Protein AF-M1EEB7-F1 (afdb_monomer_lite)

pLDDT: mean 90.88, std 7.1, range [63.38, 98.0]

Structure (mmCIF, N/CA/C/O backbone):
data_AF-M1EEB7-F1
#
_entry.id   AF-M1EEB7-F1
#
loop_
_atom_site.group_PDB
_atom_site.id
_atom_site.type_symbol
_atom_site.label_atom_id
_atom_site.label_alt_id
_atom_site.label_comp_id
_atom_site.label_asym_id
_atom_site.label_entity_id
_atom_site.label_seq_id
_atom_site.pdbx_PDB_ins_code
_atom_site.Cartn_x
_atom_site.Cartn_y
_atom_site.Cartn_z
_atom_site.occupancy
_atom_site.B_iso_or_equiv
_atom_site.auth_seq_id
_atom_site.auth_comp_id
_atom_site.auth_asym_id
_atom_site.auth_atom_id
_atom_site.pdbx_PDB_model_num
ATOM 1 N N . HIS A 1 1 ? -13.659 0.073 9.696 1.00 94.75 1 HIS A N 1
ATOM 2 C CA . HIS A 1 1 ? -12.833 1.193 10.201 1.00 94.75 1 HIS A CA 1
ATOM 3 C C . HIS A 1 1 ? -12.131 1.841 9.016 1.00 94.75 1 HIS A C 1
ATOM 5 O O . HIS A 1 1 ? -11.826 1.116 8.078 1.00 94.75 1 HIS A O 1
ATOM 11 N N . LEU A 1 2 ? -11.918 3.155 9.022 1.00 95.62 2 LEU A N 1
ATOM 12 C CA . LEU A 1 2 ? -11.273 3.885 7.925 1.00 95.62 2 LEU A CA 1
ATOM 13 C C . LEU A 1 2 ? -10.072 4.667 8.447 1.00 95.62 2 LEU A C 1
ATOM 15 O O . LEU A 1 2 ? -10.168 5.293 9.503 1.00 95.62 2 LEU A O 1
ATOM 19 N N . VAL A 1 3 ? -8.980 4.630 7.690 1.00 95.38 3 VAL A N 1
ATOM 20 C CA . VAL A 1 3 ? -7.815 5.504 7.847 1.00 95.38 3 VAL A CA 1
ATOM 21 C C . VAL A 1 3 ? -7.834 6.483 6.680 1.00 95.38 3 VAL A C 1
ATOM 23 O O . VAL A 1 3 ? -7.967 6.041 5.542 1.00 95.38 3 VAL A O 1
ATOM 26 N N . GLU A 1 4 ? -7.749 7.780 6.955 1.00 94.44 4 GLU A N 1
ATOM 27 C CA . GLU A 1 4 ? -7.864 8.825 5.931 1.00 94.44 4 GLU A CA 1
ATOM 28 C C . GLU A 1 4 ? -7.099 10.092 6.347 1.00 94.44 4 GLU A C 1
ATOM 30 O O . GLU A 1 4 ? -7.044 10.451 7.529 1.00 94.44 4 GLU A O 1
ATOM 35 N N . SER A 1 5 ? -6.497 10.767 5.369 1.00 93.44 5 SER A N 1
ATOM 36 C CA . SER A 1 5 ? -5.709 11.983 5.559 1.00 93.44 5 SER A CA 1
ATOM 37 C C . SER A 1 5 ? -6.566 13.240 5.612 1.00 93.44 5 SER A C 1
ATOM 39 O O . SER A 1 5 ? -6.202 14.161 6.333 1.00 93.44 5 SER A O 1
ATOM 41 N N . ASP A 1 6 ? -7.716 13.294 4.938 1.00 93.69 6 ASP A N 1
ATOM 42 C CA . ASP A 1 6 ? -8.659 14.407 5.114 1.00 93.69 6 ASP A CA 1
ATOM 43 C C . ASP A 1 6 ? -9.528 14.201 6.374 1.00 93.69 6 ASP A C 1
ATOM 45 O O . ASP A 1 6 ? -10.405 13.333 6.385 1.00 93.69 6 ASP A O 1
ATOM 49 N N . PRO A 1 7 ? -9.356 15.001 7.447 1.00 93.12 7 PRO A N 1
ATOM 50 C CA . PRO A 1 7 ? -10.172 14.869 8.653 1.00 93.12 7 PRO A CA 1
ATOM 51 C C . PRO A 1 7 ? -11.656 15.196 8.420 1.00 93.12 7 PRO A C 1
ATOM 53 O O . PRO A 1 7 ? -12.491 14.801 9.232 1.00 93.12 7 PRO A O 1
ATOM 56 N N . ASN A 1 8 ? -11.995 15.894 7.330 1.00 94.94 8 ASN A N 1
ATOM 57 C CA . ASN A 1 8 ? -13.364 16.253 6.961 1.00 94.94 8 ASN A CA 1
ATOM 58 C C . ASN A 1 8 ? -13.967 15.311 5.909 1.00 94.94 8 ASN A C 1
ATOM 60 O O . ASN A 1 8 ? -15.061 15.577 5.405 1.00 94.94 8 ASN A O 1
ATOM 64 N N . HIS A 1 9 ? -13.291 14.203 5.589 1.00 95.06 9 HIS A N 1
ATOM 65 C CA . HIS A 1 9 ? -13.757 13.266 4.577 1.00 95.06 9 HIS A CA 1
ATOM 66 C C . HIS A 1 9 ? -15.161 12.744 4.916 1.00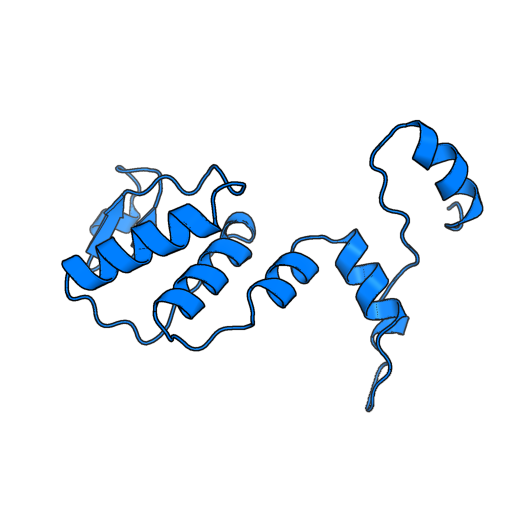 95.06 9 HIS A C 1
ATOM 68 O O . HIS A 1 9 ? -15.420 12.295 6.037 1.00 95.06 9 HIS A O 1
ATOM 74 N N . PHE A 1 10 ? -16.076 12.751 3.940 1.00 95.81 10 PHE A N 1
ATOM 75 C CA . PHE A 1 10 ? -17.497 12.429 4.156 1.00 95.81 10 PHE A CA 1
ATOM 76 C C . PHE A 1 10 ? -17.714 11.042 4.785 1.00 95.81 10 PHE A C 1
ATOM 78 O O . PHE A 1 10 ? -18.623 10.845 5.591 1.00 95.81 10 PHE A O 1
ATOM 85 N N . ALA A 1 11 ? -16.850 10.078 4.451 1.00 94.44 11 ALA A N 1
ATOM 86 C CA . ALA A 1 11 ? -16.943 8.717 4.968 1.00 94.44 11 ALA A CA 1
ATOM 87 C C . ALA A 1 11 ? -16.687 8.619 6.482 1.00 94.44 11 ALA A C 1
ATOM 89 O O . ALA A 1 11 ? -17.049 7.607 7.074 1.00 94.44 11 ALA A O 1
ATOM 90 N N . SER A 1 12 ? -16.138 9.658 7.127 1.00 95.44 12 SER A N 1
ATOM 91 C CA . SER A 1 12 ? -16.004 9.730 8.591 1.00 95.44 12 SER A CA 1
ATOM 92 C C . SER A 1 12 ? -17.337 9.529 9.321 1.00 95.44 12 SER A C 1
ATOM 94 O O . SER A 1 12 ? -17.354 8.954 10.406 1.00 95.44 12 SER A O 1
ATOM 96 N N . GLN A 1 13 ? -18.454 9.920 8.699 1.00 95.94 13 GLN A N 1
ATOM 97 C CA . GLN A 1 13 ? -19.808 9.752 9.236 1.00 95.94 13 GLN A CA 1
ATOM 98 C C . GLN A 1 13 ? -20.438 8.394 8.889 1.00 95.94 13 GLN A C 1
ATOM 100 O O . GLN A 1 13 ? -21.487 8.045 9.424 1.00 95.94 13 GLN A O 1
ATOM 105 N N . LEU A 1 14 ? -19.823 7.633 7.979 1.00 96.44 14 LEU A N 1
ATOM 106 C CA . LEU A 1 14 ? -20.359 6.375 7.447 1.00 96.44 14 LEU A CA 1
ATOM 107 C C . LEU A 1 14 ? -19.703 5.135 8.063 1.00 96.44 14 LEU A C 1
ATOM 109 O O . LEU A 1 14 ? -20.206 4.025 7.900 1.00 96.44 14 LEU A O 1
ATOM 113 N N . VAL A 1 15 ? -18.567 5.298 8.742 1.00 95.81 15 VAL A N 1
ATOM 114 C CA . VAL A 1 15 ? -17.782 4.189 9.290 1.00 95.81 15 VAL A CA 1
ATOM 115 C C . VAL A 1 15 ? -17.861 4.130 10.808 1.00 95.81 15 VAL A C 1
ATOM 117 O O . VAL A 1 15 ? -17.947 5.143 11.490 1.00 95.81 15 VAL A O 1
ATOM 120 N N . GLN A 1 16 ? -17.737 2.923 11.359 1.00 95.00 16 GLN A N 1
ATOM 121 C CA . GLN A 1 16 ? -17.757 2.714 12.810 1.00 95.00 16 GLN A CA 1
ATOM 122 C C . GLN A 1 16 ? -16.597 3.401 13.550 1.00 95.00 16 GLN A C 1
ATOM 124 O O . GLN A 1 16 ? -16.726 3.795 14.705 1.00 95.00 16 GLN A O 1
ATOM 129 N N . THR A 1 17 ? -15.430 3.513 12.915 1.00 95.50 17 THR A N 1
ATOM 130 C CA . THR A 1 17 ? -14.280 4.222 13.486 1.00 95.50 17 THR A CA 1
ATOM 131 C C . THR A 1 17 ? -13.492 4.869 12.375 1.00 95.50 17 THR A C 1
ATOM 133 O O . THR A 1 17 ? -13.188 4.216 11.372 1.00 95.50 17 THR A O 1
ATOM 136 N N . PHE A 1 18 ? -13.127 6.121 12.610 1.00 96.38 18 PHE A N 1
ATOM 137 C CA . PHE A 1 18 ? -12.296 6.927 11.741 1.00 96.38 18 PHE A CA 1
ATOM 138 C C . PHE A 1 18 ? -10.951 7.209 12.427 1.00 96.38 18 PHE A C 1
ATOM 140 O O . PHE A 1 18 ? -10.890 7.546 13.617 1.00 96.38 18 PHE A O 1
ATOM 147 N N . ILE A 1 19 ? -9.859 7.016 11.697 1.00 95.62 19 ILE A N 1
ATOM 148 C CA . ILE A 1 19 ? -8.493 7.314 12.121 1.00 95.62 19 ILE A CA 1
ATOM 149 C C . ILE A 1 19 ? -7.962 8.358 11.147 1.00 95.62 19 ILE A C 1
ATOM 151 O O . ILE A 1 19 ? -7.660 8.042 10.001 1.00 95.62 19 ILE A O 1
ATOM 155 N N . HIS A 1 20 ? -7.848 9.599 11.611 1.00 95.31 20 HIS A N 1
ATOM 156 C CA . HIS A 1 20 ? -7.128 10.613 10.858 1.00 95.31 20 HIS A CA 1
ATOM 157 C C . HIS A 1 20 ? -5.628 10.306 10.917 1.00 95.31 20 HIS A C 1
ATOM 159 O O . HIS A 1 20 ? -5.058 10.243 12.010 1.00 95.31 20 HIS A O 1
ATOM 165 N N . PHE A 1 21 ? -5.019 10.070 9.758 1.00 94.56 21 PHE A N 1
ATOM 166 C CA . PHE A 1 21 ? -3.594 9.784 9.628 1.00 94.56 21 PHE A CA 1
ATOM 167 C C . PHE A 1 21 ? -3.105 10.221 8.245 1.00 94.56 21 PHE A C 1
ATOM 169 O O . PHE A 1 21 ? -3.729 9.906 7.229 1.00 94.56 21 PHE A O 1
ATOM 176 N N . ASP A 1 22 ? -1.988 10.942 8.206 1.00 92.12 22 ASP A N 1
ATOM 177 C CA . ASP A 1 22 ? -1.363 11.350 6.950 1.00 92.12 22 ASP A CA 1
ATOM 178 C C . ASP A 1 22 ? -0.657 10.153 6.297 1.00 92.12 22 ASP A C 1
ATOM 180 O O . ASP A 1 22 ? 0.334 9.639 6.816 1.00 92.12 22 ASP A O 1
ATOM 184 N N . VAL A 1 23 ? -1.197 9.692 5.168 1.00 87.75 23 VAL A N 1
ATOM 185 C CA . VAL A 1 23 ? -0.660 8.572 4.382 1.00 87.75 23 VAL A CA 1
ATOM 186 C C . VAL A 1 23 ? -0.032 9.033 3.063 1.00 87.75 23 VAL A C 1
ATOM 188 O O . VAL A 1 23 ? 0.258 8.201 2.209 1.00 87.75 23 VAL A O 1
ATOM 191 N N . THR A 1 24 ? 0.179 10.341 2.877 1.00 87.19 24 THR A N 1
ATOM 192 C CA . THR A 1 24 ? 0.646 10.909 1.599 1.00 87.19 24 THR A CA 1
ATOM 193 C C . THR A 1 24 ? 2.145 10.711 1.347 1.00 87.19 24 THR A C 1
ATOM 195 O O . THR A 1 24 ? 2.578 10.629 0.198 1.00 87.19 24 THR A O 1
ATOM 198 N N . GLU A 1 25 ? 2.959 10.588 2.402 1.00 89.31 25 GLU A N 1
ATOM 199 C CA . GLU A 1 25 ? 4.406 10.371 2.286 1.00 89.31 25 GLU A CA 1
ATOM 200 C C . GLU A 1 25 ? 4.763 8.877 2.297 1.00 89.31 25 GLU A C 1
ATOM 202 O O . GLU A 1 25 ? 5.046 8.274 3.338 1.00 89.31 25 GLU A O 1
ATOM 207 N N . HIS A 1 26 ? 4.799 8.283 1.105 1.00 88.44 26 HIS A N 1
ATOM 208 C CA . HIS A 1 26 ? 5.041 6.850 0.925 1.00 88.44 26 HIS A CA 1
ATOM 209 C C . HIS A 1 26 ? 6.475 6.391 1.212 1.00 88.44 26 HIS A C 1
ATOM 211 O O . HIS A 1 26 ? 6.724 5.195 1.372 1.00 88.44 26 HIS A O 1
ATOM 217 N N . ARG A 1 27 ? 7.453 7.302 1.317 1.00 90.12 27 ARG A N 1
ATOM 218 C CA . ARG A 1 27 ? 8.818 6.924 1.736 1.00 90.12 27 ARG A CA 1
ATOM 219 C C . ARG A 1 27 ? 8.881 6.504 3.202 1.00 90.12 27 ARG A C 1
ATOM 221 O O . ARG A 1 27 ? 9.905 5.978 3.631 1.00 90.12 27 ARG A O 1
ATOM 228 N N . ARG A 1 28 ? 7.815 6.766 3.962 1.00 94.00 28 ARG A N 1
ATOM 229 C CA . ARG A 1 28 ? 7.684 6.440 5.383 1.00 94.00 28 ARG A CA 1
ATOM 230 C C . ARG A 1 28 ? 6.708 5.296 5.635 1.00 94.00 28 ARG A C 1
ATOM 232 O O . ARG A 1 28 ? 6.353 5.075 6.786 1.00 94.00 28 ARG A O 1
ATOM 239 N N . ASP A 1 29 ? 6.296 4.548 4.610 1.00 95.25 29 ASP A N 1
ATOM 240 C CA . ASP A 1 29 ? 5.294 3.483 4.740 1.00 95.25 29 ASP A CA 1
ATOM 241 C C . ASP A 1 29 ? 5.621 2.468 5.858 1.00 95.25 29 ASP A C 1
ATOM 243 O O . ASP A 1 29 ? 4.722 2.034 6.573 1.00 95.25 29 ASP A O 1
ATOM 247 N N . GLU A 1 30 ? 6.891 2.119 6.087 1.00 96.75 30 GLU A N 1
ATOM 248 C CA . GLU A 1 30 ? 7.309 1.228 7.181 1.00 96.75 30 GLU A CA 1
ATOM 249 C C . GLU A 1 30 ? 7.130 1.844 8.576 1.00 96.75 30 GLU A C 1
ATOM 251 O O . GLU A 1 30 ? 6.847 1.148 9.551 1.00 96.75 30 GLU A O 1
ATOM 256 N N . GLU A 1 31 ? 7.357 3.146 8.715 1.00 97.12 31 GLU A N 1
ATOM 257 C CA . GLU A 1 31 ? 7.095 3.875 9.957 1.00 97.12 31 GLU A CA 1
ATOM 258 C C . GLU A 1 31 ? 5.587 4.050 10.157 1.00 97.12 31 GLU A C 1
ATOM 260 O O . GLU A 1 31 ? 5.061 3.713 11.217 1.00 97.12 31 GLU A O 1
ATOM 265 N N . ASN A 1 32 ? 4.888 4.476 9.107 1.00 96.56 32 ASN A N 1
ATOM 266 C CA . ASN A 1 32 ? 3.447 4.682 9.089 1.00 96.56 32 ASN A CA 1
ATOM 267 C C . ASN A 1 32 ? 2.692 3.395 9.442 1.00 96.56 32 ASN A C 1
ATOM 269 O O . ASN A 1 32 ? 1.775 3.434 10.257 1.00 96.56 32 ASN A O 1
ATOM 273 N N . ALA A 1 33 ? 3.105 2.243 8.902 1.00 97.56 33 ALA A N 1
ATOM 274 C CA . ALA A 1 33 ? 2.508 0.948 9.220 1.00 97.56 33 ALA A CA 1
ATOM 275 C C . ALA A 1 33 ? 2.629 0.602 10.710 1.00 97.56 33 ALA A C 1
ATOM 277 O O . ALA A 1 33 ? 1.649 0.173 11.319 1.00 97.56 33 ALA A O 1
ATOM 278 N N . ARG A 1 34 ? 3.804 0.830 11.314 1.00 98.00 34 ARG A N 1
ATOM 279 C CA . ARG A 1 34 ? 4.032 0.584 12.746 1.00 98.00 34 ARG A CA 1
ATOM 280 C C . ARG A 1 34 ? 3.164 1.494 13.613 1.00 98.00 34 ARG A C 1
ATOM 282 O O . ARG A 1 34 ? 2.467 1.000 14.497 1.00 98.00 34 ARG A O 1
ATOM 289 N N . LEU A 1 35 ? 3.133 2.793 13.308 1.00 97.56 35 LEU A N 1
ATOM 290 C CA . LEU A 1 35 ? 2.305 3.771 14.023 1.00 97.56 35 LEU A CA 1
ATOM 291 C C . LEU A 1 35 ? 0.808 3.454 13.899 1.00 97.56 35 LEU A C 1
ATOM 293 O O . LEU A 1 35 ? 0.073 3.485 14.886 1.00 97.56 35 LEU A O 1
ATOM 297 N N . LEU A 1 36 ? 0.342 3.095 12.702 1.00 97.19 36 LEU A N 1
ATOM 298 C CA . LEU A 1 36 ? -1.043 2.681 12.482 1.00 97.19 36 LEU A CA 1
ATOM 299 C C . LEU A 1 36 ? -1.376 1.392 13.237 1.00 97.19 36 LEU A C 1
ATOM 301 O O . LEU A 1 36 ? -2.442 1.310 13.846 1.00 97.19 36 LEU A O 1
ATOM 305 N N . ALA A 1 37 ? -0.475 0.409 13.257 1.00 97.62 37 ALA A N 1
ATOM 306 C CA . ALA A 1 37 ? -0.671 -0.821 14.016 1.00 97.62 37 ALA A CA 1
ATOM 307 C C . ALA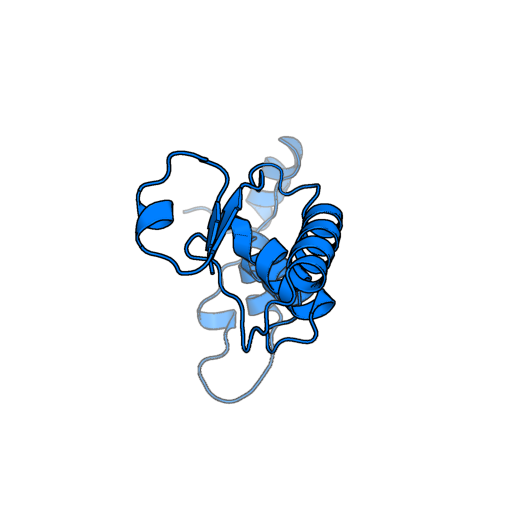 A 1 37 ? -0.775 -0.545 15.525 1.00 97.62 37 ALA A C 1
ATOM 309 O O . ALA A 1 37 ? -1.633 -1.115 16.200 1.00 97.62 37 ALA A O 1
ATOM 310 N N . GLU A 1 38 ? 0.048 0.358 16.063 1.00 97.75 38 GLU A N 1
ATOM 311 C CA . GLU A 1 38 ? -0.066 0.824 17.449 1.00 97.75 38 GLU A CA 1
ATOM 312 C C . GLU A 1 38 ? -1.411 1.505 17.716 1.00 97.75 38 GLU A C 1
ATOM 314 O O . GLU A 1 38 ? -2.068 1.173 18.701 1.00 97.75 38 GLU A O 1
ATOM 319 N N . LEU A 1 39 ? -1.877 2.385 16.823 1.00 97.12 39 LEU A N 1
ATOM 320 C CA . LEU A 1 39 ? -3.186 3.036 16.947 1.00 97.12 39 LEU A CA 1
ATOM 321 C C . LEU A 1 39 ? -4.345 2.030 16.920 1.00 97.12 39 LEU A C 1
ATOM 323 O O . LEU A 1 39 ? -5.286 2.156 17.705 1.00 97.12 39 LEU A O 1
ATOM 327 N N . VAL A 1 40 ? -4.279 1.024 16.043 1.00 96.88 40 VAL A N 1
ATOM 328 C CA . VAL A 1 40 ? -5.265 -0.065 15.955 1.00 96.88 40 VAL A CA 1
ATOM 329 C C . VAL A 1 40 ? -5.307 -0.853 17.267 1.00 96.88 40 VAL A C 1
ATOM 331 O O . VAL A 1 40 ? -6.386 -1.036 17.835 1.00 96.88 40 VAL A O 1
ATOM 334 N N . ARG A 1 41 ? -4.139 -1.255 17.790 1.00 96.31 41 ARG A N 1
ATOM 335 C CA . ARG A 1 41 ? -4.023 -2.000 19.056 1.00 96.31 41 ARG A CA 1
ATOM 336 C C . ARG A 1 41 ? -4.475 -1.169 20.256 1.00 96.31 41 ARG A C 1
ATOM 338 O O . ARG A 1 41 ? -5.239 -1.664 21.078 1.00 96.31 41 ARG A O 1
ATOM 345 N N . ALA A 1 42 ? -4.064 0.096 20.341 1.00 96.94 42 ALA A N 1
ATOM 346 C CA . ALA A 1 42 ? -4.423 1.002 21.433 1.00 96.94 42 ALA A CA 1
ATOM 347 C C . ALA A 1 42 ? -5.932 1.275 21.498 1.00 96.94 42 ALA A C 1
ATOM 349 O O . ALA A 1 42 ? -6.487 1.458 22.579 1.00 96.94 42 ALA A O 1
ATOM 350 N N . ARG A 1 43 ? -6.610 1.269 20.345 1.00 96.12 43 ARG A N 1
ATOM 351 C CA . ARG A 1 43 ? -8.071 1.390 20.251 1.00 96.12 43 ARG A CA 1
ATOM 352 C C . ARG A 1 43 ? -8.808 0.057 20.432 1.00 96.12 43 ARG A C 1
ATOM 354 O O . ARG A 1 43 ? -10.034 0.049 20.378 1.00 96.12 43 ARG A O 1
ATOM 361 N N . GLY A 1 44 ? -8.091 -1.053 20.631 1.00 96.06 44 GLY A N 1
ATOM 362 C CA . GLY A 1 44 ? -8.674 -2.383 20.808 1.00 96.06 44 GLY A CA 1
ATOM 363 C C . GLY A 1 44 ? -9.453 -2.882 19.590 1.00 96.06 44 GLY A C 1
ATOM 364 O O . GLY A 1 44 ? -10.400 -3.649 19.748 1.00 96.06 44 GLY A O 1
ATOM 365 N N . LEU A 1 45 ? -9.104 -2.420 18.383 1.00 96.06 45 LEU A N 1
ATOM 366 C CA . LEU A 1 45 ? -9.818 -2.807 17.169 1.00 96.06 45 LEU A CA 1
ATOM 367 C C . LEU A 1 45 ? -9.437 -4.237 16.772 1.00 96.06 45 LEU A C 1
ATOM 369 O O . LEU A 1 45 ? -8.256 -4.561 16.649 1.00 96.06 45 LEU A O 1
ATOM 373 N N . GLN A 1 46 ? -10.444 -5.075 16.536 1.00 93.44 46 GLN A N 1
ATOM 374 C CA . GLN A 1 46 ? -10.269 -6.417 15.988 1.00 93.44 46 GLN A CA 1
ATOM 375 C C . GLN A 1 46 ? -10.540 -6.366 14.488 1.00 93.44 46 GLN A C 1
ATOM 377 O O . GLN A 1 46 ? -11.635 -6.001 14.067 1.00 93.44 46 GLN A O 1
ATOM 382 N N . LEU A 1 47 ? -9.517 -6.666 13.690 1.00 95.62 47 LEU A N 1
ATOM 383 C CA . LEU A 1 47 ? -9.579 -6.621 12.234 1.00 95.62 47 LEU A CA 1
ATOM 384 C C . LEU A 1 47 ? -9.367 -8.029 11.685 1.00 95.62 47 LEU A C 1
ATOM 386 O O . LEU A 1 47 ? -8.426 -8.700 12.095 1.00 95.62 47 LEU A O 1
ATOM 390 N N . ASP A 1 48 ? -10.187 -8.435 10.721 1.00 96.00 48 ASP A N 1
ATOM 391 C CA . ASP A 1 48 ? -9.994 -9.689 9.978 1.00 96.00 48 ASP A CA 1
ATOM 392 C C . ASP A 1 48 ? -9.194 -9.478 8.681 1.00 96.00 48 ASP A C 1
ATOM 394 O O . ASP A 1 48 ? -8.725 -10.424 8.051 1.00 96.00 48 ASP A O 1
A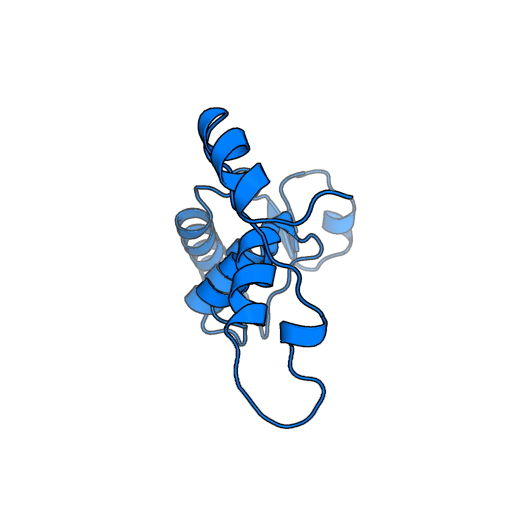TOM 398 N N . GLY A 1 49 ? -9.024 -8.219 8.270 1.00 95.19 49 GLY A N 1
ATOM 399 C CA . GLY A 1 49 ? -8.312 -7.842 7.057 1.00 95.19 49 GLY A CA 1
ATOM 400 C C . GLY A 1 49 ? -8.165 -6.331 6.908 1.00 95.19 49 GLY A C 1
ATOM 401 O O . GLY A 1 49 ? -8.769 -5.543 7.639 1.00 95.19 49 GLY A O 1
ATOM 402 N N . CYS A 1 50 ? -7.345 -5.927 5.943 1.00 94.88 50 CYS A N 1
ATOM 403 C CA . CYS A 1 50 ? -7.122 -4.535 5.574 1.00 94.88 50 CYS A CA 1
ATOM 404 C C . CYS A 1 50 ? -6.909 -4.445 4.057 1.00 94.88 50 CYS A C 1
ATOM 406 O O . CYS A 1 50 ? -6.290 -5.323 3.459 1.00 94.88 50 CYS A O 1
ATOM 408 N N . PHE A 1 51 ? -7.441 -3.396 3.432 1.00 93.94 51 PHE A N 1
ATOM 409 C CA . PHE A 1 51 ? -7.280 -3.123 2.006 1.00 93.94 51 PHE A CA 1
ATOM 410 C C . PHE A 1 51 ? -7.141 -1.611 1.779 1.00 93.94 51 PHE A C 1
ATOM 412 O O . PHE A 1 51 ? -7.625 -0.822 2.594 1.00 93.94 51 PHE A O 1
ATOM 419 N N . SER A 1 52 ? -6.505 -1.209 0.678 1.00 92.75 52 SER A N 1
ATOM 420 C CA . SER A 1 52 ? -6.545 0.167 0.178 1.00 92.75 52 SER A CA 1
ATOM 421 C C . SER A 1 52 ? -7.535 0.277 -0.976 1.00 92.75 52 SER A C 1
ATOM 423 O O . SER A 1 52 ? -7.715 -0.663 -1.750 1.00 92.75 52 SER A O 1
ATOM 425 N N . TYR A 1 53 ? -8.183 1.433 -1.093 1.00 88.25 53 TYR A N 1
ATOM 426 C CA . TYR A 1 53 ? -9.035 1.730 -2.245 1.00 88.25 53 TYR A CA 1
ATOM 427 C C . TYR A 1 53 ? -8.213 2.231 -3.441 1.00 88.25 53 TYR A C 1
ATOM 429 O O . TYR A 1 53 ? -8.471 1.849 -4.579 1.00 88.25 53 TYR A O 1
ATOM 437 N N . TRP A 1 54 ? -7.189 3.042 -3.163 1.00 86.06 54 TRP A N 1
ATOM 438 C CA . TRP A 1 54 ? -6.253 3.561 -4.158 1.00 86.06 54 TRP A CA 1
ATOM 439 C C . TRP A 1 54 ? -4.944 2.766 -4.163 1.00 86.06 54 TRP A C 1
ATOM 441 O O . TRP A 1 54 ? -4.540 2.183 -3.147 1.00 86.06 54 TRP A O 1
ATOM 451 N N . ASP A 1 55 ? -4.284 2.743 -5.318 1.00 85.44 55 ASP A N 1
ATOM 452 C CA . ASP A 1 55 ? -3.031 2.022 -5.549 1.00 85.44 55 ASP A CA 1
ATOM 453 C C . ASP A 1 55 ? -1.847 2.621 -4.777 1.00 85.44 55 ASP A C 1
ATOM 455 O O . ASP A 1 55 ? -0.932 1.899 -4.370 1.00 85.44 55 ASP A O 1
ATOM 459 N N . ASP A 1 56 ? -1.906 3.920 -4.488 1.00 87.62 56 ASP A N 1
ATOM 460 C CA . ASP A 1 56 ? -0.894 4.653 -3.728 1.00 87.62 56 ASP A CA 1
ATOM 461 C C . ASP A 1 56 ? -0.540 3.985 -2.392 1.00 87.62 56 ASP A C 1
ATOM 463 O O . ASP A 1 56 ? 0.641 3.823 -2.066 1.00 87.62 56 ASP A O 1
ATOM 467 N N . CYS A 1 57 ? -1.549 3.493 -1.668 1.00 92.44 57 CYS A N 1
ATOM 468 C CA . CYS A 1 57 ? -1.391 2.907 -0.336 1.00 92.44 57 CYS A CA 1
ATOM 469 C C . CYS A 1 57 ? -1.193 1.381 -0.326 1.00 92.44 57 CYS A C 1
ATOM 471 O O . CYS A 1 57 ? -1.131 0.800 0.754 1.00 92.44 57 CYS A O 1
ATOM 473 N N . LEU A 1 58 ? -1.064 0.708 -1.478 1.00 94.00 58 LEU A N 1
ATOM 474 C CA . LEU A 1 58 ? -0.969 -0.765 -1.528 1.00 94.00 58 LEU A CA 1
ATOM 475 C C . LEU A 1 58 ? 0.174 -1.328 -0.671 1.00 94.00 58 LEU A C 1
ATOM 477 O O . LEU A 1 58 ? 0.017 -2.342 0.012 1.00 94.00 58 LEU A O 1
ATOM 481 N N . VAL A 1 59 ? 1.334 -0.666 -0.700 1.00 95.75 59 VAL A N 1
ATOM 482 C CA . VAL A 1 59 ? 2.514 -1.088 0.069 1.00 95.75 59 VAL A CA 1
ATOM 483 C C . VAL A 1 59 ? 2.280 -0.882 1.565 1.00 95.75 59 VAL A C 1
ATOM 485 O O . VAL A 1 59 ? 2.516 -1.809 2.342 1.00 95.75 59 VAL A O 1
ATOM 488 N N . LEU A 1 60 ? 1.753 0.280 1.960 1.00 96.38 60 LEU A N 1
ATOM 489 C CA . LEU A 1 60 ? 1.359 0.570 3.338 1.00 96.38 60 LEU A CA 1
ATOM 490 C C . LEU A 1 60 ? 0.343 -0.450 3.870 1.00 96.38 60 LEU A C 1
ATOM 492 O O . LEU A 1 60 ? 0.511 -0.962 4.974 1.00 96.38 60 LEU A O 1
ATOM 496 N N . THR A 1 61 ? -0.675 -0.802 3.083 1.00 96.62 61 THR A N 1
ATOM 497 C CA . THR A 1 61 ? -1.674 -1.815 3.446 1.00 96.62 61 THR A CA 1
ATOM 498 C C . THR A 1 61 ? -1.036 -3.174 3.710 1.00 96.62 61 THR A C 1
ATOM 500 O O . THR A 1 61 ? -1.344 -3.800 4.723 1.00 96.62 61 THR A O 1
ATOM 503 N N . ALA A 1 62 ? -0.124 -3.629 2.848 1.00 97.44 62 ALA A N 1
ATOM 504 C CA . ALA A 1 62 ? 0.559 -4.906 3.046 1.00 97.44 62 ALA A CA 1
ATOM 505 C C . ALA A 1 62 ? 1.472 -4.896 4.279 1.00 97.44 62 ALA A C 1
ATOM 507 O O . ALA A 1 62 ? 1.513 -5.877 5.021 1.00 97.44 62 ALA A O 1
ATOM 508 N N . LEU A 1 63 ? 2.171 -3.784 4.529 1.00 97.94 63 LEU A N 1
ATOM 509 C CA . LEU A 1 63 ? 2.987 -3.609 5.732 1.00 97.94 63 LEU A CA 1
ATOM 510 C C . LEU A 1 63 ? 2.123 -3.617 6.994 1.00 97.94 63 LEU A C 1
ATOM 512 O O . LEU A 1 63 ? 2.448 -4.322 7.942 1.00 97.94 63 LEU A O 1
ATOM 516 N N . LEU A 1 64 ? 0.997 -2.903 6.996 1.00 97.50 64 LEU A N 1
ATOM 517 C CA . LEU A 1 64 ? 0.068 -2.889 8.123 1.00 97.50 64 LEU A CA 1
ATOM 518 C C . LEU A 1 64 ? -0.528 -4.279 8.380 1.00 97.50 64 LEU A C 1
ATOM 520 O O . LEU A 1 64 ? -0.616 -4.702 9.531 1.00 97.50 64 LEU A O 1
ATOM 524 N N . CYS A 1 65 ? -0.890 -5.016 7.325 1.00 97.81 65 CYS A N 1
ATOM 525 C CA . CYS A 1 65 ? -1.317 -6.407 7.462 1.00 97.81 65 CYS A CA 1
ATOM 526 C C . CYS A 1 65 ? -0.224 -7.262 8.104 1.00 97.81 65 CYS A C 1
ATOM 528 O O . CYS A 1 65 ? -0.515 -8.017 9.026 1.00 97.81 65 CYS A O 1
ATOM 530 N N . GLN A 1 66 ? 1.030 -7.115 7.667 1.00 97.50 66 GLN A N 1
ATOM 531 C CA . GLN A 1 66 ? 2.160 -7.836 8.247 1.00 97.50 66 GLN A CA 1
ATOM 532 C C . GLN A 1 66 ? 2.353 -7.495 9.734 1.00 97.50 66 GLN A C 1
ATOM 534 O O . GLN A 1 66 ? 2.503 -8.404 10.546 1.00 97.50 66 GLN A O 1
ATOM 539 N N . GLU A 1 67 ? 2.296 -6.213 10.102 1.00 97.88 67 GLU A N 1
ATOM 540 C CA . GLU A 1 67 ? 2.398 -5.757 11.495 1.00 97.88 67 GLU A CA 1
ATOM 541 C C . GLU A 1 67 ? 1.277 -6.326 12.375 1.00 97.88 67 GLU A C 1
ATOM 543 O O . GLU A 1 67 ? 1.492 -6.675 13.537 1.00 97.88 67 GLU A O 1
ATOM 548 N N . LEU A 1 68 ? 0.065 -6.434 11.835 1.00 97.00 68 LEU A N 1
ATOM 549 C CA . LEU A 1 68 ? -1.111 -6.912 12.561 1.00 97.00 68 LEU A CA 1
ATOM 550 C C . LEU A 1 68 ? -1.330 -8.432 12.464 1.00 97.00 68 LEU A C 1
ATOM 552 O O . LEU A 1 68 ? -2.249 -8.943 13.098 1.00 97.00 68 LEU A O 1
ATOM 556 N N . GLY A 1 69 ? -0.503 -9.157 11.704 1.00 96.62 69 GLY A N 1
ATOM 557 C CA . GLY A 1 69 ? -0.671 -10.595 11.470 1.00 96.62 69 GLY A CA 1
ATOM 558 C C . GLY A 1 69 ? -1.898 -10.948 10.618 1.00 96.62 69 GLY A C 1
ATOM 559 O O . GLY A 1 69 ? -2.441 -12.043 10.753 1.00 96.62 69 GLY A O 1
ATOM 560 N N . LEU A 1 70 ? -2.352 -10.027 9.765 1.00 97.25 70 LEU A N 1
ATOM 561 C CA . LEU A 1 70 ? -3.519 -10.200 8.899 1.00 97.25 70 LEU A CA 1
ATOM 562 C C . LEU A 1 70 ? -3.144 -10.871 7.567 1.00 97.25 70 LEU A C 1
ATOM 564 O O . LEU A 1 70 ? -2.037 -10.658 7.059 1.00 97.25 70 LEU A O 1
ATOM 568 N N . PRO A 1 71 ? -4.066 -11.627 6.942 1.00 95.75 71 PRO A N 1
ATOM 569 C CA . PRO A 1 71 ? -3.845 -12.192 5.615 1.00 95.75 71 PRO A CA 1
ATOM 570 C C . PRO A 1 71 ? -3.633 -11.097 4.561 1.00 95.75 71 PRO A C 1
ATOM 572 O O . PRO A 1 71 ? -4.498 -10.250 4.348 1.00 95.75 71 PRO A O 1
ATOM 575 N N . CYS A 1 72 ? -2.494 -11.127 3.869 1.00 94.94 72 CYS A N 1
ATOM 576 C CA . CYS A 1 72 ? -2.205 -10.243 2.741 1.00 94.94 72 CYS A CA 1
ATOM 577 C C . CYS A 1 72 ? -1.073 -10.818 1.881 1.00 94.94 72 CYS A C 1
ATOM 579 O O . CYS A 1 72 ? -0.341 -11.715 2.309 1.00 94.94 72 CYS A O 1
ATOM 581 N N . SER A 1 73 ? -0.898 -10.292 0.668 1.00 94.56 73 SER A N 1
ATOM 582 C CA . SER A 1 73 ? 0.329 -10.549 -0.085 1.00 94.56 73 SER A CA 1
ATOM 583 C C . SER A 1 73 ? 1.534 -9.888 0.602 1.00 94.56 73 SER A C 1
ATOM 585 O O . SER A 1 73 ? 1.386 -8.825 1.206 1.00 94.56 73 SER A O 1
ATOM 587 N N . PRO A 1 74 ? 2.747 -10.455 0.474 1.00 96.00 74 PRO A N 1
ATOM 588 C CA . PRO A 1 74 ? 3.936 -9.880 1.094 1.00 96.00 74 PRO A CA 1
ATOM 589 C C . PRO A 1 74 ? 4.229 -8.449 0.602 1.00 96.00 74 PRO A C 1
ATOM 591 O O . PRO A 1 74 ? 4.093 -8.189 -0.600 1.00 96.00 74 PRO A O 1
ATOM 594 N N . PRO A 1 75 ? 4.748 -7.543 1.456 1.00 96.38 75 PRO A N 1
ATOM 595 C CA . PRO A 1 75 ? 5.103 -6.180 1.049 1.00 96.38 75 PRO A CA 1
ATOM 596 C C . PRO A 1 75 ? 6.065 -6.117 -0.144 1.00 96.38 75 PRO A C 1
ATOM 598 O O . PRO A 1 75 ? 5.945 -5.236 -0.991 1.00 96.38 75 PRO A O 1
ATOM 601 N N . ALA A 1 76 ? 6.993 -7.071 -0.256 1.00 95.38 76 ALA A N 1
ATOM 602 C CA . ALA A 1 76 ? 7.909 -7.159 -1.394 1.00 95.38 76 ALA A CA 1
ATOM 603 C C . ALA A 1 76 ? 7.176 -7.389 -2.730 1.00 95.38 76 ALA A C 1
ATOM 605 O O . ALA A 1 76 ? 7.535 -6.783 -3.738 1.00 95.38 76 ALA A O 1
ATOM 606 N N . ALA A 1 77 ? 6.120 -8.211 -2.732 1.00 94.69 77 ALA A N 1
ATOM 607 C CA . ALA A 1 77 ? 5.301 -8.446 -3.920 1.00 94.69 77 ALA A CA 1
ATOM 608 C C . ALA A 1 77 ? 4.504 -7.190 -4.301 1.00 94.69 77 ALA A C 1
ATOM 610 O O . ALA A 1 77 ? 4.443 -6.833 -5.474 1.00 94.69 77 ALA A O 1
ATOM 611 N N . MET A 1 78 ? 3.966 -6.473 -3.310 1.00 95.00 78 MET A N 1
ATOM 612 C CA . MET A 1 78 ? 3.240 -5.219 -3.541 1.00 95.00 78 MET A CA 1
ATOM 613 C C . MET A 1 78 ? 4.149 -4.098 -4.057 1.00 95.00 78 MET A C 1
ATOM 615 O O . MET A 1 78 ? 3.760 -3.365 -4.963 1.00 95.00 78 MET A O 1
ATOM 619 N N . ARG A 1 79 ? 5.393 -3.999 -3.563 1.00 94.25 79 ARG A N 1
ATOM 620 C CA . ARG A 1 79 ? 6.397 -3.056 -4.096 1.00 94.25 79 ARG A CA 1
ATOM 621 C C . ARG A 1 79 ? 6.734 -3.340 -5.553 1.00 94.25 79 ARG A C 1
ATOM 623 O O . ARG A 1 79 ? 6.817 -2.409 -6.349 1.00 94.25 79 ARG A O 1
ATOM 630 N N . LEU A 1 80 ? 6.901 -4.618 -5.893 1.00 93.44 80 LEU A N 1
ATOM 631 C CA . LEU A 1 80 ? 7.146 -5.045 -7.265 1.00 93.44 80 LEU A CA 1
ATOM 632 C C . LEU A 1 80 ? 5.967 -4.672 -8.169 1.00 93.44 80 LEU A C 1
ATOM 634 O O . LEU A 1 80 ? 6.181 -4.041 -9.202 1.00 93.44 80 LEU A O 1
ATOM 638 N N . ALA A 1 81 ? 4.743 -5.000 -7.745 1.00 91.44 81 ALA A N 1
ATOM 639 C CA . ALA A 1 81 ? 3.513 -4.733 -8.490 1.00 91.44 81 ALA A CA 1
ATOM 640 C C . ALA A 1 81 ? 3.228 -3.232 -8.690 1.00 91.44 81 ALA A C 1
ATOM 642 O O . ALA A 1 81 ? 2.737 -2.836 -9.746 1.00 91.44 81 ALA A O 1
ATOM 643 N N . LYS A 1 82 ? 3.570 -2.379 -7.710 1.00 91.06 82 LYS A N 1
ATOM 644 C CA . LYS A 1 82 ? 3.397 -0.916 -7.798 1.00 91.06 82 LYS A CA 1
ATOM 645 C C . LYS A 1 82 ? 4.244 -0.295 -8.918 1.00 91.06 82 LYS A C 1
ATOM 647 O O . LYS A 1 82 ? 3.874 0.725 -9.492 1.00 91.06 82 LYS A O 1
ATOM 652 N N . GLN A 1 83 ? 5.383 -0.901 -9.255 1.00 89.81 83 GLN A N 1
ATOM 653 C CA . GLN A 1 83 ? 6.287 -0.392 -10.284 1.00 89.81 83 GLN A CA 1
ATOM 654 C C . GLN A 1 83 ? 6.064 -1.108 -11.616 1.00 89.81 83 GLN A C 1
ATOM 656 O O . GLN A 1 83 ? 6.476 -2.255 -11.797 1.00 89.81 83 GLN A O 1
ATOM 661 N N . LYS A 1 84 ? 5.464 -0.400 -12.584 1.00 90.06 84 LYS A N 1
ATOM 662 C CA . LYS A 1 84 ? 5.140 -0.946 -13.914 1.00 90.06 84 LYS A CA 1
ATOM 663 C C . LYS A 1 84 ? 6.347 -1.613 -14.582 1.00 90.06 84 LYS A C 1
ATOM 665 O O . LYS A 1 84 ? 6.256 -2.776 -14.956 1.00 90.06 84 LYS A O 1
ATOM 670 N N . SER A 1 85 ? 7.484 -0.922 -14.691 1.00 90.56 85 SER A N 1
ATOM 671 C CA . SER A 1 85 ? 8.696 -1.454 -15.339 1.00 90.56 85 SER A CA 1
ATOM 672 C C . SER A 1 85 ? 9.252 -2.693 -14.626 1.00 90.56 85 SER A C 1
ATOM 674 O O . SER A 1 85 ? 9.568 -3.687 -15.276 1.00 90.56 85 SER A O 1
ATOM 676 N N . CYS A 1 86 ? 9.318 -2.674 -13.293 1.00 91.06 86 CYS A N 1
ATOM 677 C CA . CYS A 1 86 ? 9.763 -3.817 -12.492 1.00 91.06 86 CYS A CA 1
ATOM 678 C C . CYS A 1 86 ? 8.813 -5.010 -12.611 1.00 91.06 86 CYS A C 1
ATOM 680 O O . CYS A 1 86 ? 9.276 -6.142 -12.728 1.00 91.06 86 CYS A O 1
ATOM 682 N N . THR A 1 87 ? 7.501 -4.766 -12.648 1.00 92.56 87 THR A N 1
ATOM 683 C CA . THR A 1 87 ? 6.498 -5.805 -12.911 1.00 92.56 87 THR A CA 1
ATOM 684 C C . THR A 1 87 ? 6.736 -6.448 -14.271 1.00 92.56 87 THR A C 1
ATOM 686 O O . THR A 1 87 ? 6.862 -7.664 -14.349 1.00 92.56 87 THR A O 1
ATOM 689 N N . GLN A 1 88 ? 6.880 -5.653 -15.334 1.00 92.62 88 GLN A N 1
ATOM 690 C CA . GLN A 1 88 ? 7.149 -6.158 -16.685 1.00 92.62 88 GLN A CA 1
ATOM 691 C C . GLN A 1 88 ? 8.421 -7.020 -16.727 1.00 92.62 88 GLN A C 1
ATOM 693 O O . GLN A 1 88 ? 8.400 -8.157 -17.199 1.00 92.62 88 GLN A O 1
ATOM 698 N N . LEU A 1 89 ? 9.514 -6.526 -16.139 1.00 91.38 89 LEU A N 1
ATOM 699 C CA . LEU A 1 89 ? 10.776 -7.261 -16.038 1.00 91.38 89 LEU A CA 1
ATOM 700 C C . LEU A 1 89 ? 10.659 -8.553 -15.224 1.00 91.38 89 LEU A C 1
ATOM 702 O O . LEU A 1 89 ? 11.292 -9.551 -15.569 1.00 91.38 89 LEU A O 1
ATOM 706 N N . HIS A 1 90 ? 9.871 -8.548 -14.149 1.00 91.69 90 HIS A N 1
ATOM 707 C CA . HIS A 1 90 ? 9.611 -9.742 -13.355 1.00 91.69 90 HIS A CA 1
ATOM 708 C C . HIS A 1 90 ? 8.852 -10.787 -14.172 1.00 91.69 90 HIS A C 1
ATOM 710 O O . HIS A 1 90 ? 9.310 -11.923 -14.271 1.00 91.69 90 HIS A O 1
ATOM 716 N N . LEU A 1 91 ? 7.759 -10.389 -14.830 1.00 91.38 91 LEU A N 1
ATOM 717 C CA . LEU A 1 91 ? 6.931 -11.279 -15.646 1.00 91.38 91 LEU A CA 1
ATOM 718 C C . LEU A 1 91 ? 7.709 -11.912 -16.809 1.00 91.38 91 LEU A C 1
ATOM 720 O O . LEU A 1 91 ? 7.488 -13.082 -17.114 1.00 91.38 91 LEU A O 1
ATOM 724 N N . LEU A 1 92 ? 8.664 -11.193 -17.412 1.00 90.38 92 LEU A N 1
ATOM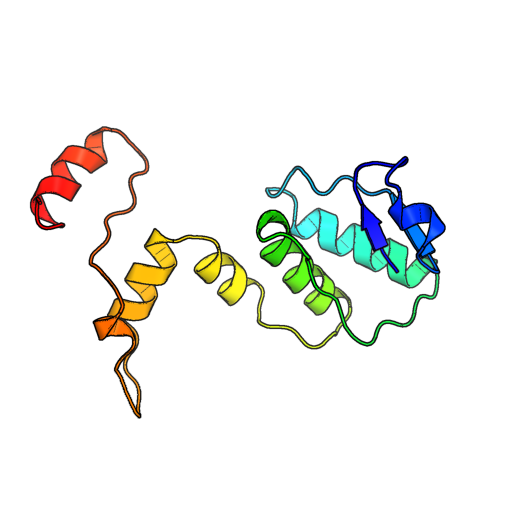 725 C CA . LEU A 1 92 ? 9.561 -11.744 -18.440 1.00 90.38 92 LEU A CA 1
ATOM 726 C C . LEU A 1 92 ? 10.472 -12.866 -17.924 1.00 90.38 92 LEU A C 1
ATOM 728 O O . LEU A 1 92 ? 10.864 -13.739 -18.697 1.00 90.38 92 LEU A O 1
ATOM 732 N N . ARG A 1 93 ? 10.828 -12.838 -16.635 1.00 89.00 93 ARG A N 1
ATOM 733 C CA . ARG A 1 93 ? 11.711 -13.822 -15.982 1.00 89.00 93 ARG A CA 1
ATOM 734 C C . ARG A 1 93 ? 10.941 -14.951 -15.296 1.00 89.00 93 ARG A C 1
ATOM 736 O O . ARG A 1 93 ? 11.546 -15.932 -14.871 1.00 89.00 93 ARG A O 1
ATOM 743 N N . CYS A 1 94 ? 9.626 -14.816 -15.147 1.00 85.75 94 CYS A N 1
ATOM 744 C CA . CYS A 1 94 ? 8.787 -15.843 -14.549 1.00 85.75 94 CYS A CA 1
ATOM 745 C C . CYS A 1 94 ? 8.670 -17.054 -15.484 1.00 85.75 94 CYS A C 1
ATOM 747 O O . CYS A 1 94 ? 8.155 -16.957 -16.597 1.00 85.75 94 CYS A O 1
ATOM 749 N N . HIS A 1 95 ? 9.080 -18.221 -14.990 1.00 78.25 95 HIS A N 1
ATOM 750 C CA . HIS A 1 95 ? 8.883 -19.506 -15.654 1.00 78.25 95 HIS A CA 1
ATOM 751 C C . HIS A 1 95 ? 7.927 -20.359 -14.812 1.00 78.25 95 HIS A C 1
ATOM 753 O O . HIS A 1 95 ? 8.196 -20.599 -13.637 1.00 78.25 95 HIS A O 1
ATOM 759 N N . GLY A 1 96 ? 6.811 -20.821 -15.385 1.00 68.31 96 GLY A N 1
ATOM 760 C CA . GLY A 1 96 ? 5.883 -21.694 -14.663 1.00 68.31 96 GLY A CA 1
ATOM 761 C C . GLY A 1 96 ? 4.682 -22.181 -15.492 1.00 68.31 96 GLY A C 1
ATOM 762 O O . GLY A 1 96 ? 4.307 -21.517 -16.460 1.00 68.31 96 GLY A O 1
ATOM 763 N N . PRO A 1 97 ? 4.087 -23.339 -15.144 1.00 69.44 97 PRO A N 1
ATOM 764 C CA . PRO A 1 97 ? 2.849 -23.856 -15.744 1.00 69.44 97 PRO A CA 1
ATOM 765 C C . PRO A 1 97 ? 1.570 -23.357 -15.015 1.00 69.44 97 PRO A C 1
ATOM 767 O O . PRO A 1 97 ? 1.688 -22.915 -13.873 1.00 69.44 97 PRO A O 1
ATOM 770 N N . PRO A 1 98 ? 0.342 -23.520 -15.576 1.00 63.38 98 PRO A N 1
ATOM 771 C CA . PRO A 1 98 ? -0.009 -23.786 -16.968 1.00 63.38 98 PRO A CA 1
ATOM 772 C C . PRO A 1 98 ? -0.915 -22.668 -17.539 1.00 63.38 98 PRO A C 1
ATOM 774 O O . PRO A 1 98 ? -2.076 -22.540 -17.172 1.00 63.38 98 PRO A O 1
ATOM 777 N N . TRP A 1 99 ? -0.389 -21.949 -18.527 1.00 67.38 99 TRP A N 1
ATOM 778 C CA . TRP A 1 99 ? -1.120 -21.107 -19.485 1.00 67.38 99 TRP A CA 1
ATOM 779 C C . TRP A 1 99 ? -1.646 -19.730 -19.061 1.00 67.38 99 TRP A C 1
ATOM 781 O O . TRP A 1 99 ? -2.350 -19.589 -18.064 1.00 67.38 99 TRP A O 1
ATOM 791 N N . PRO A 1 100 ? -1.486 -18.764 -19.984 1.00 78.38 100 PRO A N 1
ATOM 792 C CA . PRO A 1 100 ? -0.289 -18.533 -20.807 1.00 78.38 100 PRO A CA 1
ATOM 793 C C . PRO A 1 100 ? 0.907 -18.138 -19.924 1.00 78.38 100 PRO A C 1
ATOM 795 O O . PRO A 1 100 ? 0.736 -17.665 -18.803 1.00 78.38 100 PRO A O 1
ATOM 798 N N . ALA A 1 101 ? 2.133 -18.348 -20.419 1.00 84.44 101 ALA A N 1
ATOM 799 C CA . ALA A 1 101 ? 3.328 -17.867 -19.724 1.00 84.44 101 ALA A CA 1
ATOM 800 C C . ALA A 1 101 ? 3.204 -16.345 -19.502 1.00 84.44 101 ALA A C 1
ATOM 802 O O . ALA A 1 101 ? 2.930 -15.640 -20.476 1.00 84.44 101 ALA A O 1
ATOM 803 N N . PRO A 1 102 ? 3.409 -15.812 -18.280 1.00 86.31 102 PRO A N 1
ATOM 804 C CA . PRO A 1 102 ? 3.202 -14.386 -18.017 1.00 86.31 102 PRO A CA 1
ATOM 805 C C . PRO A 1 102 ? 4.063 -13.469 -18.893 1.00 86.31 102 PRO A C 1
ATOM 807 O O . PRO A 1 102 ? 3.660 -12.350 -19.204 1.00 86.31 102 PRO A O 1
ATOM 810 N N . SER A 1 103 ? 5.208 -13.972 -19.361 1.00 87.75 103 SER A N 1
ATOM 811 C CA . SER A 1 103 ? 6.082 -13.294 -20.316 1.00 87.75 103 SER A CA 1
ATOM 812 C C . SER A 1 103 ? 5.404 -12.957 -21.649 1.00 87.75 103 SER A C 1
ATOM 814 O O . SER A 1 103 ? 5.799 -11.987 -22.283 1.00 87.75 103 SER A O 1
ATOM 816 N N . LEU A 1 104 ? 4.358 -13.687 -22.061 1.00 87.94 104 LEU A N 1
ATOM 817 C CA . LEU A 1 104 ? 3.574 -13.385 -23.268 1.00 87.94 104 LEU A CA 1
ATOM 818 C C . LEU A 1 104 ? 2.756 -12.093 -23.144 1.00 87.94 104 LEU A C 1
ATOM 820 O O . LEU A 1 104 ? 2.355 -11.520 -24.153 1.00 87.94 104 LEU A O 1
ATOM 824 N N . HIS A 1 105 ? 2.503 -11.643 -21.915 1.00 86.56 105 HIS A N 1
ATOM 825 C CA . HIS A 1 105 ? 1.787 -10.404 -21.611 1.00 86.56 105 HIS A CA 1
ATOM 826 C C . HIS A 1 105 ? 2.717 -9.306 -21.098 1.00 86.56 105 HIS A C 1
ATOM 828 O O . HIS A 1 105 ? 2.246 -8.265 -20.636 1.00 86.56 105 HIS A O 1
ATOM 834 N N . ALA A 1 106 ? 4.026 -9.549 -21.164 1.00 90.50 106 ALA A N 1
ATOM 835 C CA . ALA A 1 106 ? 5.032 -8.622 -20.706 1.00 90.50 106 ALA A CA 1
ATOM 836 C C . ALA A 1 106 ? 5.866 -8.084 -21.871 1.00 90.50 106 ALA A C 1
ATOM 838 O O . ALA A 1 106 ? 6.088 -8.765 -22.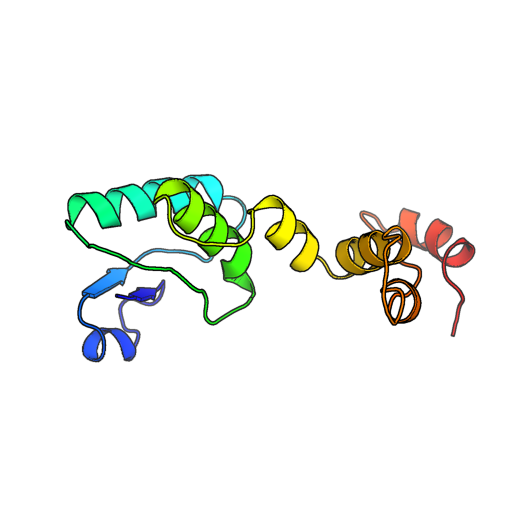870 1.00 90.50 106 ALA A O 1
ATOM 839 N N . VAL A 1 107 ? 6.348 -6.854 -21.728 1.00 88.50 107 VAL A N 1
ATOM 840 C CA . VAL A 1 107 ? 7.202 -6.185 -22.711 1.00 88.50 107 VAL A CA 1
ATOM 841 C C . VAL A 1 107 ? 8.579 -5.899 -22.116 1.00 88.50 107 VAL A C 1
ATOM 843 O O . VAL A 1 107 ? 8.674 -5.549 -20.934 1.00 88.50 107 VAL A O 1
ATOM 846 N N . PRO A 1 108 ? 9.667 -6.022 -22.901 1.00 86.81 108 PRO A N 1
ATOM 847 C CA . PRO A 1 108 ? 10.978 -5.541 -22.484 1.00 86.81 108 PRO A CA 1
ATOM 848 C C . PRO A 1 108 ? 10.891 -4.083 -22.032 1.00 86.81 108 PRO A C 1
ATOM 850 O O . PRO A 1 108 ? 10.291 -3.249 -22.704 1.00 86.81 108 PRO A O 1
ATOM 853 N N . CYS A 1 109 ? 11.470 -3.790 -20.873 1.00 86.25 109 CYS A N 1
ATOM 854 C CA . CYS A 1 109 ? 11.465 -2.463 -20.271 1.00 86.25 109 CYS A CA 1
ATOM 855 C C . CYS A 1 109 ? 12.873 -2.123 -19.788 1.00 86.25 109 CYS A C 1
ATOM 857 O O . CYS A 1 109 ? 13.562 -2.982 -19.241 1.00 86.25 109 CYS A O 1
ATOM 859 N N . CYS A 1 110 ? 13.267 -0.861 -19.927 1.00 85.50 110 CYS A N 1
ATOM 860 C CA . CYS A 1 110 ? 14.496 -0.328 -19.351 1.00 85.50 110 CYS A CA 1
ATOM 861 C C . CYS A 1 110 ? 14.108 0.762 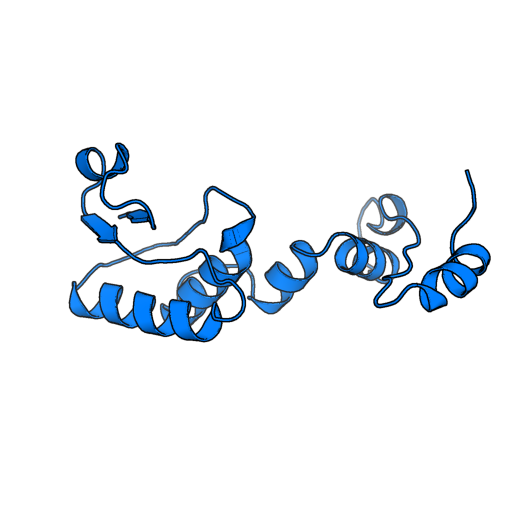-18.334 1.00 85.50 110 CYS A C 1
ATOM 863 O O . CYS A 1 110 ? 13.546 1.779 -18.744 1.00 85.50 110 CYS A O 1
ATOM 865 N N . PRO A 1 111 ? 14.297 0.550 -17.017 1.00 83.88 111 PRO A N 1
ATOM 866 C CA . PRO A 1 111 ? 14.114 1.602 -16.024 1.00 83.88 111 PRO A CA 1
ATOM 867 C C . PRO A 1 111 ? 15.133 2.716 -16.267 1.00 83.88 111 PRO A C 1
ATOM 869 O O . PRO A 1 111 ? 16.311 2.436 -16.473 1.00 83.88 111 PRO A O 1
ATOM 872 N N . LEU A 1 112 ? 14.674 3.963 -16.233 1.00 87.50 112 LEU A N 1
ATOM 873 C CA . LEU A 1 112 ? 15.520 5.137 -16.412 1.00 87.50 112 LEU A CA 1
ATOM 874 C C . LEU A 1 112 ? 15.641 5.850 -15.069 1.00 87.50 112 LEU A C 1
ATOM 876 O O . LEU A 1 112 ? 14.625 6.237 -14.491 1.00 87.50 112 LEU A O 1
ATOM 880 N N . GLU A 1 113 ? 16.864 6.019 -14.579 1.00 87.19 113 GLU A N 1
ATOM 881 C CA . GLU A 1 113 ? 17.144 6.815 -13.376 1.00 87.19 113 GLU A CA 1
ATOM 882 C C . GLU A 1 113 ? 17.722 8.186 -13.745 1.00 87.19 113 GLU A C 1
ATOM 884 O O . GLU A 1 113 ? 17.646 9.136 -12.967 1.00 87.19 113 GLU A O 1
ATOM 889 N N . SER A 1 114 ? 18.270 8.299 -14.956 1.00 88.19 114 SER A N 1
ATOM 890 C CA . SER A 1 114 ? 18.886 9.507 -15.486 1.00 88.19 114 SER A CA 1
ATOM 891 C C . SER A 1 114 ? 18.648 9.660 -16.990 1.00 88.19 114 SER A C 1
ATOM 893 O O . SER A 1 114 ? 18.286 8.712 -17.687 1.00 88.19 114 SER A O 1
ATOM 895 N N . GLU A 1 115 ? 18.909 10.857 -17.514 1.00 87.00 115 GLU A N 1
ATOM 896 C CA . GLU A 1 115 ? 18.848 11.131 -18.956 1.00 87.00 115 GLU A CA 1
ATOM 897 C C . GLU A 1 115 ? 19.830 10.255 -19.756 1.00 87.00 115 GLU A C 1
ATOM 899 O O . GLU A 1 115 ? 19.502 9.785 -20.842 1.00 87.00 115 GLU A O 1
ATOM 904 N N . ALA A 1 116 ? 20.993 9.931 -19.182 1.00 86.19 116 ALA A N 1
ATOM 905 C CA . ALA A 1 116 ? 21.993 9.068 -19.813 1.00 86.19 116 ALA A CA 1
ATOM 906 C C . ALA A 1 116 ? 21.509 7.620 -20.029 1.00 86.19 116 ALA A C 1
ATOM 908 O O . ALA A 1 116 ? 22.074 6.884 -20.842 1.00 86.19 116 ALA A O 1
ATOM 909 N N . ASP A 1 117 ? 20.468 7.184 -19.316 1.00 87.00 117 ASP A N 1
ATOM 910 C CA . ASP A 1 117 ? 19.903 5.848 -19.502 1.00 87.00 117 ASP A CA 1
ATOM 911 C C . ASP A 1 117 ? 19.033 5.762 -20.761 1.00 87.00 117 ASP A C 1
ATOM 913 O O . ASP A 1 117 ? 18.840 4.669 -21.292 1.00 87.00 117 ASP A O 1
ATOM 917 N N . VAL A 1 118 ? 18.572 6.901 -21.295 1.00 86.88 118 VAL A N 1
ATOM 918 C CA . VAL A 1 118 ? 17.772 6.957 -22.528 1.00 86.88 118 VAL A CA 1
ATOM 919 C C . VAL A 1 118 ? 18.571 6.412 -23.710 1.00 86.88 118 VAL A C 1
ATOM 921 O O . VAL A 1 118 ? 18.072 5.565 -24.449 1.00 86.88 118 VAL A O 1
ATOM 924 N N . GLU A 1 119 ? 19.831 6.827 -23.855 1.00 84.50 119 GLU A N 1
ATOM 925 C CA . GLU A 1 119 ? 20.709 6.358 -24.937 1.00 84.50 119 GLU A CA 1
ATOM 926 C C . GLU A 1 119 ? 20.915 4.838 -24.880 1.00 84.50 119 GLU A C 1
ATOM 928 O O . GLU A 1 119 ? 20.872 4.151 -25.900 1.00 84.50 119 GLU A O 1
ATOM 933 N N . LYS A 1 120 ? 21.062 4.281 -23.672 1.00 80.06 120 LYS A N 1
ATOM 934 C CA . LYS A 1 120 ? 21.170 2.828 -23.474 1.00 80.06 120 LYS A CA 1
ATOM 935 C C . LYS A 1 120 ? 19.851 2.121 -23.784 1.00 80.06 120 LYS A C 1
ATOM 937 O O . LYS A 1 120 ? 19.870 1.028 -24.350 1.00 80.06 120 LYS A O 1
ATOM 942 N N . ALA A 1 121 ? 18.720 2.726 -23.424 1.00 84.81 121 ALA A N 1
ATOM 943 C CA . ALA A 1 121 ? 17.396 2.149 -23.619 1.00 84.81 121 ALA A CA 1
ATOM 944 C C . ALA A 1 121 ? 17.019 2.023 -25.101 1.00 84.81 121 ALA A C 1
ATOM 946 O O . ALA A 1 121 ? 16.417 1.016 -25.474 1.00 84.81 121 ALA A O 1
ATOM 947 N N . VAL A 1 122 ? 17.450 2.965 -25.953 1.00 83.88 122 VAL A N 1
ATOM 948 C CA . VAL A 1 122 ? 17.260 2.907 -27.420 1.00 83.88 122 VAL A CA 1
ATOM 949 C C . VAL A 1 122 ? 17.834 1.621 -28.026 1.00 83.88 122 VAL A C 1
ATOM 951 O O . VAL A 1 122 ? 17.305 1.104 -29.007 1.00 83.88 122 VAL A O 1
ATOM 954 N N . HIS A 1 123 ? 18.892 1.064 -27.432 1.00 81.25 123 HIS A N 1
ATOM 955 C CA . HIS A 1 123 ? 19.503 -0.185 -27.893 1.00 81.25 123 HIS A CA 1
ATOM 956 C C . HIS A 1 123 ? 18.896 -1.452 -27.270 1.00 81.25 123 HIS A C 1
ATOM 958 O O . HIS A 1 123 ? 19.194 -2.553 -27.730 1.00 81.25 123 HIS A O 1
ATOM 964 N N . GLN A 1 124 ? 18.077 -1.325 -26.222 1.00 79.50 124 GLN A N 1
ATOM 965 C CA . GLN A 1 124 ? 17.547 -2.454 -25.444 1.00 79.50 124 GLN A CA 1
ATOM 966 C C . GLN A 1 124 ? 16.055 -2.708 -25.675 1.00 79.50 124 GLN A C 1
ATOM 968 O O . GLN A 1 124 ? 15.587 -3.826 -25.453 1.00 79.50 124 GLN A O 1
ATOM 973 N N . VAL A 1 125 ? 15.309 -1.688 -26.100 1.00 77.62 125 VAL A N 1
ATOM 974 C CA . VAL A 1 125 ? 13.865 -1.767 -26.339 1.00 77.62 125 VAL A CA 1
ATOM 975 C C . VAL A 1 125 ? 13.586 -1.409 -27.803 1.00 77.62 125 VAL A C 1
ATOM 977 O O . VAL A 1 125 ? 14.120 -0.408 -28.281 1.00 77.62 125 VAL A O 1
ATOM 980 N N . PRO A 1 126 ? 12.777 -2.199 -28.538 1.00 74.44 126 PRO A N 1
ATOM 981 C CA . PRO A 1 126 ? 12.417 -1.877 -29.916 1.00 74.44 126 PRO A CA 1
ATOM 982 C C . PRO A 1 126 ? 11.750 -0.501 -30.014 1.00 74.44 126 PRO A C 1
ATOM 984 O O . PRO A 1 126 ? 10.871 -0.179 -29.213 1.00 74.44 126 PRO A O 1
ATOM 987 N N . LEU A 1 127 ? 12.152 0.290 -31.009 1.00 74.12 127 LEU A N 1
ATOM 988 C CA . LEU A 1 127 ? 11.481 1.545 -31.340 1.00 74.12 127 LEU A CA 1
ATOM 989 C C . LEU A 1 127 ? 10.144 1.258 -32.058 1.00 74.12 127 LEU A C 1
ATOM 991 O O . LEU A 1 127 ? 10.066 0.257 -32.777 1.00 74.12 127 LEU A O 1
ATOM 995 N N . PRO A 1 128 ? 9.108 2.093 -31.848 1.00 70.31 128 PRO A N 1
ATOM 996 C CA . PRO A 1 128 ? 7.834 1.992 -32.561 1.00 70.31 128 PRO A CA 1
ATOM 997 C C . PRO A 1 128 ? 7.959 2.269 -34.065 1.00 70.31 128 PRO A C 1
ATOM 999 O O . PRO A 1 128 ? 8.864 3.038 -34.465 1.00 70.31 128 PRO A O 1
#

InterPro domains:
  IPR031046 Carnosine synthase 1 [PTHR48066] (1-128)
  IPR041472 BL00235/CARNS1, N-terminal [PF18130] (4-71)

Organism: Mustela putorius furo (NCBI:txid9669)

Sequence (128 aa):
HLVESDPNHFASQLVQTFIHFDVTEHRRDEENARLLAELVRARGLQLDGCFSYWDDCLVLTALLCQELGLPCSPPAAMRLAKQKSCTQLHLLRCHGPPWPAPSLHAVPCCPLESEADVEKAVHQVPLP

Radius of gyration: 19.08 Å; chains: 1; bounding box: 42×40×54 Å

Secondary structure (DSSP, 8-state):
-EEES-TT-GGGGTSS-EEE-----GGGHHHHHHHHHHHHHHTT---S----SSGGGHHHHHHHHHHHT-----HHHHHHHH-HHHHHHHHHH---SSSS-GGGG-------SSTHHHHHHHTTS---

Foldseek 3Di:
DDEDQPPVPPCCVVDPDYHHDDPPPVVCLLVSLLVVLVVCVVVVHDDQAFDDPDLSCQLSRQNNCVSNVHDDDHSVVSVQVSDLQSVLVVQCVDDDDDDDRSVVVHAHDQDDPDPVVVVVVPVRHDDD